Protein AF-A0A118SDW2-F1 (afdb_monomer_lite)

Radius of gyration: 14.95 Å; chains: 1; bounding box: 26×55×34 Å

Sequence (103 aa):
MLPLFALTGHAQAAGCQFSVNYQKEGGLSGWPARVQNSSDAKLRSAYEDDTCYYVKGEHGGGTVPPGAASDRHVTVSRSGVACHVFKKSSTLPPGSYNPTTCF

Secondary structure (DSSP, 8-state):
-------------TTEEE-TTTTTTT--TTHHHHHHTBS-HHHHHHHHTT-EEEEEEEE--SPPPTTEEEEEEEEEEETTEEEEEEEEPTTSPTTPPBPEEE-

Organism: NCBI:txid101571

Structure (mmCIF, N/CA/C/O backbone):
data_AF-A0A118SDW2-F1
#
_entry.id   AF-A0A118SDW2-F1
#
loop_
_atom_site.group_PDB
_atom_site.id
_atom_site.type_symbol
_atom_site.label_atom_id
_atom_site.label_alt_id
_atom_site.label_comp_id
_atom_site.label_asym_id
_atom_site.label_entity_id
_atom_site.label_seq_id
_atom_site.pdbx_PDB_ins_code
_atom_site.Cartn_x
_atom_site.Cartn_y
_atom_site.Cartn_z
_atom_site.occupancy
_atom_site.B_iso_or_equiv
_atom_site.auth_seq_id
_atom_site.auth_comp_id
_atom_site.auth_asym_id
_atom_site.auth_atom_id
_atom_site.pdbx_PDB_model_num
ATOM 1 N N . MET A 1 1 ? -7.819 44.311 9.491 1.00 40.28 1 MET A N 1
ATOM 2 C CA . MET A 1 1 ? -6.840 43.243 9.784 1.00 40.28 1 MET A CA 1
ATOM 3 C C . MET A 1 1 ? -7.610 41.936 9.883 1.00 40.28 1 MET A C 1
ATOM 5 O O . MET A 1 1 ? -8.329 41.749 10.852 1.00 40.28 1 MET A O 1
ATOM 9 N N . LEU A 1 2 ? -7.568 41.106 8.836 1.00 43.91 2 LEU A N 1
ATOM 10 C CA . LEU A 1 2 ? -8.168 39.767 8.846 1.00 43.91 2 LEU A CA 1
ATOM 11 C C . LEU A 1 2 ? -7.156 38.797 9.473 1.00 43.91 2 LEU A C 1
ATOM 13 O O . LEU A 1 2 ? -6.010 38.784 9.019 1.00 43.91 2 LEU A O 1
ATOM 17 N N . PRO A 1 3 ? -7.529 37.996 10.483 1.00 53.94 3 PRO A N 1
ATOM 18 C CA . PRO A 1 3 ? -6.640 36.969 10.998 1.00 53.94 3 PRO A CA 1
ATOM 19 C C . PRO A 1 3 ? -6.550 35.840 9.965 1.00 53.94 3 PRO A C 1
ATOM 21 O O . PRO A 1 3 ? -7.538 35.171 9.665 1.00 53.94 3 PRO A O 1
ATOM 24 N N . LEU A 1 4 ? -5.356 35.641 9.402 1.00 51.44 4 LEU A N 1
ATOM 25 C CA . LEU A 1 4 ? -5.027 34.431 8.656 1.00 51.44 4 LEU A CA 1
ATOM 26 C C . LEU A 1 4 ? -5.014 33.265 9.652 1.00 51.44 4 LEU A C 1
ATOM 28 O O . LEU A 1 4 ? -4.076 33.115 10.435 1.00 51.44 4 LEU A O 1
ATOM 32 N N . PHE A 1 5 ? -6.052 32.433 9.618 1.00 53.41 5 PHE A N 1
ATOM 33 C CA . PHE A 1 5 ? -5.985 31.093 10.186 1.00 53.41 5 PHE A CA 1
ATOM 34 C C . PHE A 1 5 ? -5.010 30.275 9.334 1.00 53.41 5 PHE A C 1
ATOM 36 O O . PHE A 1 5 ? -5.357 29.768 8.269 1.00 53.41 5 PHE A O 1
ATOM 43 N N . ALA A 1 6 ? -3.763 30.176 9.794 1.00 54.91 6 ALA A N 1
ATOM 44 C CA . ALA A 1 6 ? -2.811 29.203 9.288 1.00 54.91 6 ALA A CA 1
ATOM 45 C C . ALA A 1 6 ? -3.292 27.803 9.699 1.00 54.91 6 ALA A C 1
ATOM 47 O O . ALA A 1 6 ? -2.990 27.314 10.785 1.00 54.91 6 ALA A O 1
ATOM 48 N N . LEU A 1 7 ? -4.078 27.171 8.827 1.00 48.69 7 LEU A N 1
ATOM 49 C CA . LEU A 1 7 ? -4.339 25.739 8.870 1.00 48.69 7 LEU A CA 1
ATOM 50 C C . LEU A 1 7 ? -3.014 25.027 8.583 1.00 48.69 7 LEU A C 1
ATOM 52 O O . LEU A 1 7 ? -2.665 24.767 7.433 1.00 48.69 7 LEU A O 1
ATOM 56 N N . THR A 1 8 ? -2.258 24.708 9.631 1.00 48.47 8 THR A N 1
ATOM 57 C CA . THR A 1 8 ? -1.189 23.707 9.576 1.00 48.47 8 THR A CA 1
ATOM 58 C C . THR A 1 8 ? -1.832 22.328 9.457 1.00 48.47 8 THR A C 1
ATOM 60 O O . THR A 1 8 ? -1.802 21.498 10.366 1.00 48.47 8 THR A O 1
ATOM 63 N N . GLY A 1 9 ? -2.467 22.090 8.308 1.00 41.78 9 GLY A N 1
ATOM 64 C CA . GLY A 1 9 ? -2.903 20.770 7.902 1.00 41.78 9 GLY A CA 1
ATOM 65 C C . GLY A 1 9 ? -1.657 19.919 7.743 1.00 41.78 9 GLY A C 1
ATOM 66 O O . GLY A 1 9 ? -0.994 19.962 6.709 1.00 41.78 9 GLY A O 1
ATOM 67 N N . HIS A 1 10 ? -1.323 19.148 8.779 1.00 47.75 10 HIS A N 1
ATOM 68 C CA . HIS A 1 10 ? -0.583 17.916 8.567 1.00 47.75 10 HIS A CA 1
ATOM 69 C C . HIS A 1 10 ? -1.322 17.220 7.439 1.00 47.75 10 HIS A C 1
ATOM 71 O O . HIS A 1 10 ? -2.529 17.017 7.572 1.00 47.75 10 HIS A O 1
ATOM 77 N N . ALA A 1 11 ? -0.641 16.957 6.324 1.00 47.94 11 ALA A N 1
ATOM 78 C CA . ALA A 1 11 ? -1.189 16.165 5.242 1.00 47.94 11 ALA A CA 1
ATOM 79 C C . ALA A 1 11 ? -1.588 14.817 5.845 1.00 47.94 11 ALA A C 1
ATOM 81 O O . ALA A 1 11 ? -0.777 13.897 5.947 1.00 47.94 11 ALA A O 1
ATOM 82 N N . GLN A 1 12 ? -2.819 14.735 6.344 1.00 53.25 12 GLN A N 1
ATOM 83 C CA . GLN A 1 12 ? -3.446 13.479 6.656 1.00 53.25 12 GLN A CA 1
ATOM 84 C C . GLN A 1 12 ? -3.454 12.792 5.306 1.00 53.25 12 GLN A C 1
ATOM 86 O O . GLN A 1 12 ? -3.945 13.355 4.325 1.00 53.25 12 GLN A O 1
ATOM 91 N N . ALA A 1 13 ? -2.787 11.648 5.208 1.00 53.59 13 ALA A N 1
ATOM 92 C CA . ALA A 1 13 ? -3.044 10.768 4.092 1.00 53.59 13 ALA A CA 1
ATOM 93 C C . ALA A 1 13 ? -4.548 10.496 4.109 1.00 53.59 13 ALA A C 1
ATOM 95 O O . ALA A 1 13 ? -5.010 9.705 4.924 1.00 53.59 13 ALA A O 1
ATOM 96 N N . ALA A 1 14 ? -5.308 11.227 3.296 1.00 67.06 14 ALA A N 1
ATOM 97 C CA . ALA A 1 14 ? -6.719 10.954 3.097 1.00 67.06 14 ALA A CA 1
ATOM 98 C C . ALA A 1 14 ? -6.822 9.474 2.730 1.00 67.06 14 ALA A C 1
ATOM 100 O O . ALA A 1 14 ? -6.075 9.051 1.850 1.00 67.06 14 ALA A O 1
ATOM 101 N N . GLY A 1 15 ? -7.640 8.700 3.434 1.00 75.94 15 GLY A N 1
ATOM 102 C CA . GLY A 1 15 ? -7.915 7.307 3.118 1.00 75.94 15 GLY A CA 1
ATOM 103 C C . GLY A 1 15 ? -7.515 6.265 4.161 1.00 75.94 15 GLY A C 1
ATOM 104 O O . GLY A 1 15 ? -8.165 5.232 4.242 1.00 75.94 15 GLY A O 1
ATOM 105 N N . CYS A 1 16 ? -6.502 6.494 5.008 1.00 87.19 16 CYS A N 1
ATOM 106 C CA . CYS A 1 16 ? -6.253 5.604 6.154 1.00 87.19 16 CYS A CA 1
ATOM 107 C C . CYS A 1 16 ? -5.899 6.383 7.423 1.00 87.19 16 CYS A C 1
ATOM 109 O O . CYS A 1 16 ? -5.229 7.414 7.387 1.00 87.19 16 CYS A O 1
ATOM 111 N N . GLN A 1 17 ? -6.226 5.792 8.567 1.00 90.56 17 GLN A N 1
ATOM 112 C CA . GLN A 1 17 ? -5.733 6.200 9.884 1.00 90.56 17 GLN A CA 1
ATOM 113 C C . GLN A 1 17 ? -4.267 5.767 10.116 1.00 90.56 17 GLN A C 1
ATOM 115 O O . GLN A 1 17 ? -3.704 5.027 9.308 1.00 90.56 17 GLN A O 1
ATOM 120 N N . PHE A 1 18 ? -3.629 6.194 11.221 1.00 88.69 18 PHE A N 1
ATOM 121 C CA . PHE A 1 18 ? -2.197 5.939 11.476 1.00 88.69 18 PHE A CA 1
ATOM 122 C C . PHE A 1 18 ? -1.869 5.402 12.877 1.00 88.69 18 PHE A C 1
ATOM 124 O O . PHE A 1 18 ? -2.412 5.866 13.880 1.00 88.69 18 PHE A O 1
ATOM 131 N N . SER A 1 19 ? -0.886 4.498 12.936 1.00 86.62 19 SER A N 1
ATOM 132 C CA . SER A 1 19 ? -0.159 4.079 14.144 1.00 86.62 19 SER A CA 1
ATOM 133 C C . SER A 1 19 ? 0.695 5.191 14.721 1.00 86.62 19 SER A C 1
ATOM 135 O O . SER A 1 19 ? 1.453 5.818 14.000 1.00 86.62 19 SER A O 1
ATOM 137 N N . VAL A 1 20 ? 0.690 5.375 16.043 1.00 86.38 20 VAL A N 1
ATOM 138 C CA . VAL A 1 20 ? 1.540 6.374 16.726 1.00 86.38 20 VAL A CA 1
ATOM 139 C C . VAL A 1 20 ? 3.045 6.196 16.471 1.00 86.38 20 VAL A C 1
ATOM 141 O O . VAL A 1 20 ? 3.824 7.111 16.728 1.00 86.38 20 VAL A O 1
ATOM 144 N N . ASN A 1 21 ? 3.467 5.028 15.978 1.00 84.94 21 ASN A N 1
ATOM 145 C CA . ASN A 1 21 ? 4.867 4.720 15.702 1.00 84.94 21 ASN A CA 1
ATOM 146 C C . ASN A 1 21 ? 5.254 4.861 14.224 1.00 84.94 21 ASN A C 1
ATOM 148 O O . ASN A 1 21 ? 6.442 4.749 13.916 1.00 84.94 21 ASN A O 1
ATOM 152 N N . TYR A 1 22 ? 4.316 5.172 13.318 1.00 80.12 22 TYR A N 1
ATOM 153 C CA . TYR A 1 22 ? 4.582 5.120 11.877 1.00 80.12 22 TYR A CA 1
ATOM 154 C C . TYR A 1 22 ? 5.758 6.019 11.449 1.00 80.12 22 TYR A C 1
ATOM 156 O O . TYR A 1 22 ? 6.506 5.659 10.540 1.00 80.12 22 TYR A O 1
ATOM 164 N N . GLN A 1 23 ? 5.962 7.179 12.095 1.00 83.75 23 GLN A N 1
ATOM 165 C CA . GLN A 1 23 ? 7.090 8.068 11.783 1.00 83.75 23 GLN A CA 1
ATOM 166 C C . GLN A 1 23 ? 8.433 7.482 12.221 1.00 83.75 23 GLN A C 1
ATOM 168 O O . GLN A 1 23 ? 9.412 7.590 11.484 1.00 83.75 23 GLN A O 1
ATOM 173 N N . LYS A 1 24 ? 8.489 6.845 13.400 1.00 81.06 24 LYS A N 1
ATOM 174 C CA . LYS A 1 24 ? 9.698 6.145 13.871 1.00 81.06 24 LYS A CA 1
ATOM 175 C C . LYS A 1 24 ? 10.057 4.984 12.946 1.00 81.06 24 LYS A C 1
ATOM 177 O O . LYS A 1 24 ? 11.219 4.614 12.838 1.00 81.06 24 LYS A O 1
ATOM 182 N N . GLU A 1 25 ? 9.062 4.452 12.251 1.00 79.31 25 GLU A N 1
ATOM 183 C CA . GLU A 1 25 ? 9.184 3.349 11.308 1.00 79.31 25 GLU A CA 1
ATOM 184 C C . GLU A 1 25 ? 9.323 3.830 9.856 1.00 79.31 25 GLU A C 1
ATOM 186 O O . GLU A 1 25 ? 8.815 3.187 8.951 1.00 79.31 25 GLU A O 1
ATOM 191 N N . GLY A 1 26 ? 9.983 4.968 9.618 1.00 79.88 26 GLY A N 1
ATOM 192 C CA . GLY A 1 26 ? 10.322 5.440 8.268 1.00 79.88 26 GLY A CA 1
ATOM 193 C C . GLY A 1 26 ? 9.289 6.361 7.611 1.00 79.88 26 GLY A C 1
ATOM 194 O O . GLY A 1 26 ? 9.545 6.894 6.532 1.00 79.88 26 GLY A O 1
ATOM 195 N N . GLY A 1 27 ? 8.150 6.620 8.259 1.00 87.25 27 GLY A N 1
ATOM 196 C CA . GLY A 1 27 ? 7.150 7.569 7.769 1.00 87.25 27 GLY A CA 1
ATOM 197 C C . GLY A 1 27 ? 6.399 7.093 6.519 1.00 87.25 27 GLY A C 1
ATOM 198 O O . GLY A 1 27 ? 6.488 5.937 6.114 1.00 87.25 27 GLY A O 1
ATOM 199 N N . LEU A 1 28 ? 5.617 8.001 5.918 1.00 86.81 28 LEU A N 1
ATOM 200 C CA . LEU A 1 28 ? 4.681 7.698 4.820 1.00 86.81 28 LEU A CA 1
ATOM 201 C C . LEU A 1 28 ? 4.860 8.595 3.588 1.00 86.81 28 LEU A C 1
ATOM 203 O O . LEU A 1 28 ? 3.940 8.738 2.788 1.00 86.81 28 LEU A O 1
ATOM 207 N N . SER A 1 29 ? 6.026 9.213 3.396 1.00 87.38 29 SER A N 1
ATOM 208 C CA . SER A 1 29 ? 6.226 10.123 2.259 1.00 87.38 29 SER A CA 1
ATOM 209 C C . SER A 1 29 ? 5.961 9.420 0.917 1.00 87.38 29 SER A C 1
ATOM 211 O O . SER A 1 29 ? 6.638 8.462 0.550 1.00 87.38 29 SER A O 1
ATOM 213 N N . GLY A 1 30 ? 4.921 9.862 0.200 1.00 85.44 30 GLY A N 1
ATOM 214 C CA . GLY A 1 30 ? 4.477 9.283 -1.073 1.00 85.44 30 GLY A CA 1
ATOM 215 C C . GLY A 1 30 ? 3.788 7.910 -0.986 1.00 85.44 30 GLY A C 1
ATOM 216 O O . GLY A 1 30 ? 3.307 7.411 -2.005 1.00 85.44 30 GLY A O 1
ATOM 217 N N . TRP A 1 31 ? 3.705 7.286 0.186 1.00 93.19 31 TRP A N 1
ATOM 218 C CA . TRP A 1 31 ? 3.032 5.998 0.372 1.00 93.19 31 TRP A CA 1
ATOM 219 C C . TRP A 1 31 ? 1.502 6.042 0.223 1.00 93.19 31 TRP A C 1
ATOM 221 O O . TRP A 1 31 ? 0.982 5.120 -0.397 1.00 93.19 31 TRP A O 1
ATOM 231 N N . PRO A 1 32 ? 0.790 7.110 0.629 1.00 93.69 32 PRO A N 1
ATOM 232 C CA . PRO A 1 32 ? -0.654 7.258 0.420 1.00 93.69 32 PRO A CA 1
ATOM 233 C C . PRO A 1 32 ? -1.121 6.980 -1.006 1.00 93.69 32 PRO A C 1
ATOM 235 O O . PRO A 1 32 ? -1.909 6.067 -1.232 1.00 93.69 32 PRO A O 1
ATOM 238 N N . ALA A 1 33 ? -0.511 7.639 -1.991 1.00 92.62 33 ALA A N 1
ATOM 239 C CA . ALA A 1 33 ? -0.820 7.406 -3.401 1.00 92.62 33 ALA A CA 1
ATOM 240 C C . ALA A 1 33 ? -0.534 5.958 -3.855 1.00 92.62 33 ALA A C 1
ATOM 242 O O . ALA A 1 33 ? -1.178 5.448 -4.767 1.00 92.62 33 ALA A O 1
ATOM 243 N N . ARG A 1 34 ? 0.433 5.274 -3.229 1.00 95.25 34 ARG A N 1
ATOM 244 C CA . ARG A 1 34 ? 0.768 3.873 -3.540 1.00 95.25 34 ARG A CA 1
ATOM 245 C C . ARG A 1 34 ? -0.241 2.903 -2.930 1.00 95.25 34 ARG A C 1
ATOM 247 O O . ARG A 1 34 ? -0.542 1.900 -3.566 1.00 95.25 34 ARG A O 1
ATOM 254 N N . VAL A 1 35 ? -0.756 3.197 -1.735 1.00 96.19 35 VAL A N 1
ATOM 255 C CA . VAL A 1 35 ? -1.820 2.410 -1.091 1.00 96.19 35 VAL A CA 1
ATOM 256 C C . VAL A 1 35 ? -3.142 2.596 -1.832 1.00 96.19 35 VAL A C 1
ATOM 258 O O . VAL A 1 35 ? -3.782 1.604 -2.168 1.00 96.19 35 VAL A O 1
ATOM 261 N N . GLN A 1 36 ? -3.484 3.833 -2.202 1.00 96.12 36 GLN A N 1
ATOM 262 C CA . GLN A 1 36 ? -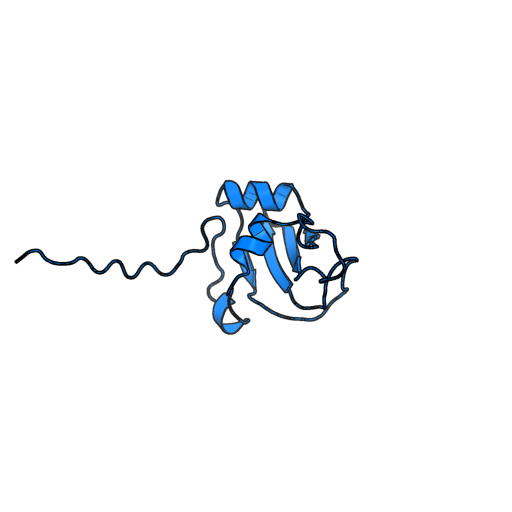4.624 4.131 -3.075 1.00 96.12 36 GLN A CA 1
ATOM 263 C C . GLN A 1 36 ? -4.540 3.366 -4.408 1.00 96.12 36 GLN A C 1
ATOM 265 O O . GLN A 1 36 ? -5.540 2.888 -4.933 1.00 96.12 36 GLN A O 1
ATOM 270 N N . ASN A 1 37 ? -3.324 3.197 -4.938 1.00 96.00 37 ASN A N 1
ATOM 271 C CA . ASN A 1 37 ? -3.036 2.440 -6.156 1.00 96.00 37 ASN A CA 1
ATOM 272 C C . ASN A 1 37 ? -2.586 0.986 -5.881 1.00 96.00 37 ASN A C 1
ATOM 274 O O . ASN A 1 37 ? -1.818 0.410 -6.655 1.00 96.00 37 ASN A O 1
ATOM 278 N N . SER A 1 38 ? -3.016 0.380 -4.772 1.00 97.38 38 SER A N 1
ATOM 279 C CA . SER A 1 38 ? -2.692 -1.012 -4.437 1.00 97.38 38 SER A CA 1
ATOM 280 C C . SER A 1 38 ? -3.242 -1.994 -5.477 1.00 97.38 38 SER A C 1
ATOM 282 O O . SER A 1 38 ? -4.295 -1.766 -6.063 1.00 97.38 38 SER A O 1
ATOM 284 N N . SER A 1 39 ? -2.567 -3.124 -5.692 1.00 97.88 39 SER A N 1
ATOM 285 C CA . SER A 1 39 ? -3.093 -4.232 -6.510 1.00 97.88 39 SER A CA 1
ATOM 286 C C . SER A 1 39 ? -4.202 -5.029 -5.810 1.00 97.88 39 SER A C 1
ATOM 288 O O . SER A 1 39 ? -5.000 -5.667 -6.496 1.00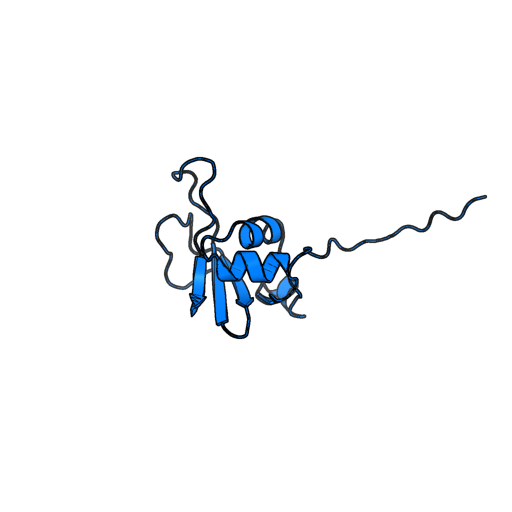 97.88 39 SER A O 1
ATOM 290 N N . ASP A 1 40 ? -4.332 -4.939 -4.482 1.00 97.75 40 ASP A N 1
ATOM 291 C CA . ASP A 1 40 ? -5.437 -5.543 -3.733 1.00 97.75 40 ASP A CA 1
ATOM 292 C C . ASP A 1 40 ? -6.669 -4.627 -3.792 1.00 97.75 40 ASP A C 1
ATOM 294 O O . ASP A 1 40 ? -6.674 -3.514 -3.267 1.00 97.75 40 ASP A O 1
ATOM 298 N N . ALA A 1 41 ? -7.733 -5.093 -4.451 1.00 97.62 41 ALA A N 1
ATOM 299 C CA . ALA A 1 41 ? -8.940 -4.290 -4.656 1.00 97.62 41 ALA A CA 1
ATOM 300 C C . ALA A 1 41 ? -9.639 -3.909 -3.344 1.00 97.62 41 ALA A C 1
ATOM 302 O O . ALA A 1 41 ? -10.148 -2.799 -3.227 1.00 97.62 41 ALA A O 1
ATOM 303 N N . LYS A 1 42 ? -9.619 -4.799 -2.345 1.00 97.81 42 LYS A N 1
ATOM 304 C CA . LYS A 1 42 ? -10.240 -4.546 -1.040 1.00 97.81 42 LYS A CA 1
ATOM 305 C C . LYS A 1 42 ? -9.495 -3.461 -0.266 1.00 97.81 42 LYS A C 1
ATOM 307 O O . LYS A 1 42 ? -10.125 -2.702 0.457 1.00 97.81 42 LYS A O 1
ATOM 312 N N . LEU A 1 43 ? -8.173 -3.374 -0.413 1.00 97.62 43 LEU A N 1
ATOM 313 C CA . LEU A 1 43 ? -7.372 -2.314 0.188 1.00 97.62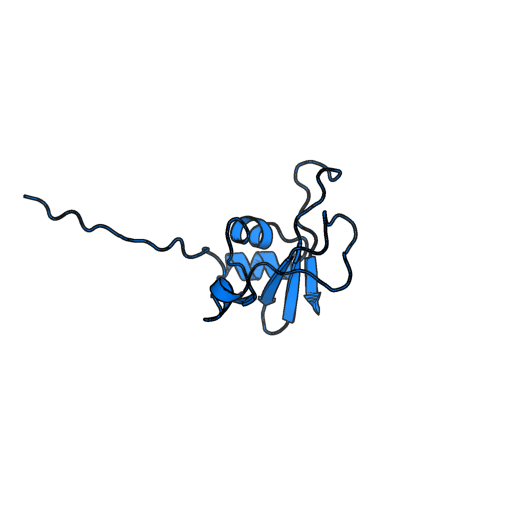 43 LEU A CA 1
ATOM 314 C C . LEU A 1 43 ? -7.637 -0.968 -0.469 1.00 97.62 43 LEU A C 1
ATOM 316 O O . LEU A 1 43 ? -7.723 0.023 0.245 1.00 97.62 43 LEU A O 1
ATOM 320 N N . ARG A 1 44 ? -7.824 -0.931 -1.793 1.00 97.12 44 ARG A N 1
ATOM 321 C CA . ARG A 1 44 ? -8.232 0.303 -2.474 1.00 97.12 44 ARG A CA 1
ATOM 322 C C . ARG A 1 44 ? -9.585 0.802 -1.972 1.00 97.12 44 ARG A C 1
ATOM 324 O O . ARG A 1 44 ? -9.675 1.957 -1.587 1.00 97.12 44 ARG A O 1
ATOM 331 N N . SER A 1 45 ? -10.591 -0.069 -1.883 1.00 96.62 45 SER A N 1
ATOM 332 C CA . SER A 1 45 ? -11.896 0.313 -1.323 1.00 96.62 45 SER A CA 1
ATOM 333 C C . SER A 1 45 ? -11.782 0.758 0.136 1.00 96.62 45 SER A C 1
ATOM 335 O O . SER A 1 45 ? -12.298 1.804 0.497 1.00 96.62 45 SER A O 1
ATOM 337 N N . ALA A 1 46 ? -11.019 0.036 0.964 1.00 96.06 46 ALA A N 1
ATOM 338 C CA . ALA A 1 46 ? -10.803 0.439 2.353 1.00 96.06 46 ALA A CA 1
ATOM 339 C C . ALA A 1 46 ? -10.112 1.808 2.478 1.00 96.06 46 ALA A C 1
ATOM 341 O O . ALA A 1 46 ? -10.374 2.532 3.434 1.00 96.06 46 ALA A O 1
ATOM 342 N N . TYR A 1 47 ? -9.246 2.148 1.521 1.00 95.50 47 TYR A N 1
ATOM 343 C CA . TYR A 1 47 ? -8.633 3.466 1.410 1.00 95.50 47 TYR A CA 1
ATOM 344 C C . TYR A 1 47 ? -9.637 4.537 0.981 1.00 95.50 47 TYR A C 1
ATOM 346 O O . TYR A 1 47 ? -9.599 5.644 1.487 1.00 95.50 47 TYR A O 1
ATOM 354 N N . GLU A 1 48 ? -10.539 4.247 0.051 1.00 94.62 48 GLU A N 1
ATOM 355 C CA . GLU A 1 48 ? -11.581 5.200 -0.354 1.00 94.62 48 GLU A CA 1
ATOM 356 C C . GLU A 1 48 ? -12.598 5.459 0.769 1.00 94.62 48 GLU A C 1
ATOM 358 O O . GLU A 1 48 ? -13.075 6.582 0.909 1.00 94.62 48 GLU A O 1
ATOM 363 N N . ASP A 1 49 ? -12.866 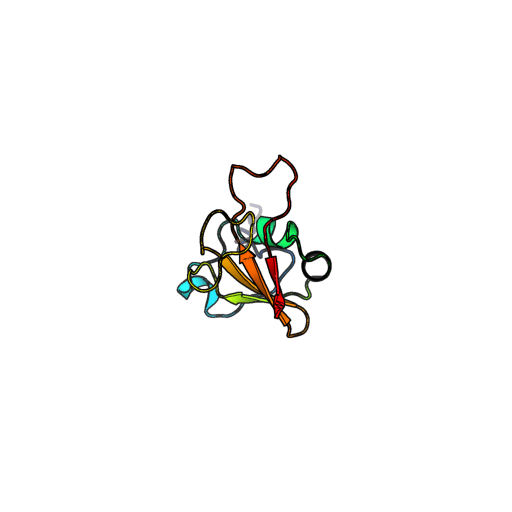4.447 1.597 1.00 93.88 49 ASP A N 1
ATOM 364 C CA . ASP A 1 49 ? -13.844 4.494 2.689 1.00 93.88 49 ASP A CA 1
ATOM 365 C C . ASP A 1 49 ? -13.258 4.968 4.040 1.00 93.88 49 ASP A C 1
ATOM 367 O O . ASP A 1 49 ? -13.942 4.897 5.061 1.00 93.88 49 ASP A O 1
ATOM 371 N N . ASP A 1 50 ? -11.990 5.396 4.096 1.00 93.00 50 ASP A N 1
ATOM 372 C CA . ASP A 1 50 ? -11.283 5.767 5.338 1.00 93.00 50 ASP A CA 1
ATOM 373 C C . ASP A 1 50 ? -11.248 4.647 6.411 1.00 93.00 50 ASP A C 1
ATOM 375 O O . ASP A 1 50 ? -11.164 4.899 7.617 1.00 93.00 50 ASP A O 1
ATOM 379 N N . THR A 1 51 ? -11.294 3.378 5.989 1.00 94.00 51 THR A N 1
ATOM 380 C CA . THR A 1 51 ? -11.362 2.206 6.888 1.00 94.00 51 THR A CA 1
ATOM 381 C C . THR A 1 51 ? -10.058 1.416 7.008 1.00 94.00 51 THR A C 1
ATOM 383 O O . THR A 1 51 ? -9.994 0.435 7.758 1.00 94.00 51 THR A O 1
ATOM 386 N N . CYS A 1 52 ? -8.997 1.816 6.306 1.00 95.31 52 CYS A N 1
ATOM 387 C CA . CYS A 1 52 ? -7.668 1.239 6.497 1.00 95.31 52 CYS A CA 1
ATOM 388 C C . CYS A 1 52 ? -6.848 1.966 7.568 1.00 95.31 52 CYS A C 1
ATOM 390 O O . CYS A 1 52 ? -7.143 3.084 7.994 1.00 95.31 52 CYS A O 1
ATOM 392 N N . TYR A 1 53 ? -5.774 1.312 8.006 1.00 94.88 53 TYR A N 1
ATOM 393 C CA . TYR A 1 53 ? -4.901 1.807 9.064 1.00 94.88 53 TYR A CA 1
ATOM 394 C C . TYR A 1 53 ? -3.433 1.534 8.745 1.00 94.88 53 TYR A C 1
ATOM 396 O O . TYR A 1 53 ? -3.040 0.382 8.584 1.00 94.88 53 TYR A O 1
ATOM 404 N N . TYR A 1 54 ? -2.586 2.559 8.700 1.00 94.75 54 TYR A N 1
ATOM 405 C CA . TYR A 1 54 ? -1.138 2.387 8.606 1.00 94.75 54 TYR A CA 1
ATOM 406 C C . TYR A 1 54 ? -0.592 1.817 9.908 1.00 94.75 54 TYR A C 1
ATOM 408 O O . TYR A 1 54 ? -0.451 2.525 10.904 1.00 94.75 54 TYR A O 1
ATOM 416 N N . VAL A 1 55 ? -0.253 0.533 9.877 1.00 93.62 55 VAL A N 1
ATOM 417 C CA . VAL A 1 55 ? 0.343 -0.178 11.008 1.00 93.62 55 VAL A CA 1
ATOM 418 C C . VAL A 1 55 ? 1.803 0.223 11.160 1.00 93.62 55 VAL A C 1
ATOM 420 O O . VAL A 1 55 ? 2.250 0.456 12.280 1.00 93.62 55 VAL A O 1
ATOM 423 N N . LYS A 1 56 ? 2.515 0.323 10.029 1.00 93.06 56 LYS A N 1
ATOM 424 C CA . LYS A 1 56 ? 3.954 0.571 9.978 1.00 93.06 56 LYS A CA 1
ATOM 425 C C . LYS A 1 56 ? 4.344 1.427 8.778 1.00 93.06 56 LYS A C 1
ATOM 427 O O . LYS A 1 56 ? 3.840 1.209 7.673 1.00 93.06 56 LYS A O 1
ATOM 432 N N . GLY A 1 57 ? 5.250 2.378 9.008 1.00 92.25 57 GLY A N 1
ATOM 433 C CA . GLY A 1 57 ? 5.853 3.210 7.962 1.00 92.25 57 GLY A CA 1
ATOM 434 C C . GLY A 1 57 ? 6.779 2.427 7.019 1.00 92.25 57 GLY A C 1
ATOM 435 O O . GLY A 1 57 ? 6.753 1.196 6.978 1.00 92.25 57 GLY A O 1
ATOM 436 N N . GLU A 1 58 ? 7.584 3.130 6.221 1.00 94.25 58 GLU A N 1
ATOM 437 C CA . GLU A 1 58 ? 8.525 2.492 5.292 1.00 94.25 58 GLU A CA 1
ATOM 438 C C . GLU A 1 58 ? 9.570 1.605 5.988 1.00 94.25 58 GLU A C 1
ATOM 440 O O . GLU A 1 58 ? 10.431 2.063 6.737 1.00 94.25 58 GLU A O 1
ATOM 445 N N . HIS A 1 59 ? 9.587 0.326 5.629 1.00 93.94 59 HIS A N 1
ATOM 446 C CA . HIS A 1 59 ? 10.576 -0.638 6.100 1.00 93.94 59 HIS A CA 1
ATOM 447 C C . HIS A 1 59 ? 10.900 -1.678 5.019 1.00 93.94 59 HIS A C 1
ATOM 449 O O . HIS A 1 59 ? 10.391 -1.600 3.903 1.00 93.94 59 HIS A O 1
ATOM 455 N N . GLY A 1 60 ? 11.833 -2.584 5.321 1.00 94.62 60 GLY A N 1
ATOM 456 C CA . GLY A 1 60 ? 12.257 -3.673 4.436 1.00 94.62 60 GLY A CA 1
ATOM 457 C C . GLY A 1 60 ? 12.189 -5.038 5.123 1.00 94.62 60 GLY A C 1
ATOM 458 O O . GLY A 1 60 ? 11.914 -5.116 6.324 1.00 94.62 60 GLY A O 1
ATOM 459 N N . GLY A 1 61 ? 12.475 -6.091 4.360 1.00 91.56 61 GLY A N 1
ATOM 460 C CA . GLY A 1 61 ? 12.425 -7.493 4.771 1.00 91.56 61 GLY A CA 1
ATOM 461 C C . GLY A 1 61 ? 11.289 -8.301 4.133 1.00 91.56 61 GLY A C 1
ATOM 462 O O . GLY A 1 61 ? 10.419 -7.771 3.445 1.00 91.56 61 GLY A O 1
ATOM 463 N N . GLY A 1 62 ? 11.298 -9.612 4.392 1.00 89.31 62 GLY A N 1
ATOM 464 C CA . GLY A 1 62 ? 10.282 -10.546 3.902 1.00 89.31 62 GLY A CA 1
ATOM 465 C C . GLY A 1 62 ? 10.434 -10.934 2.427 1.00 89.31 62 GLY A C 1
ATOM 466 O O . GLY A 1 62 ? 11.461 -10.693 1.792 1.00 89.31 62 GLY A O 1
ATOM 467 N N . THR A 1 63 ? 9.404 -11.591 1.893 1.00 93.06 63 THR A N 1
ATOM 468 C CA . THR A 1 63 ? 9.355 -12.023 0.491 1.00 93.06 63 THR A CA 1
ATOM 469 C C . THR A 1 63 ? 8.924 -10.871 -0.410 1.00 93.06 63 THR A C 1
ATOM 471 O O . THR A 1 63 ? 7.878 -10.262 -0.198 1.00 93.06 63 THR A O 1
ATOM 474 N N . VAL A 1 64 ? 9.709 -10.610 -1.454 1.00 96.19 64 VAL A N 1
ATOM 475 C CA . VAL A 1 64 ? 9.409 -9.592 -2.466 1.00 96.19 64 VAL A CA 1
ATOM 476 C C . VAL A 1 64 ? 8.480 -10.189 -3.531 1.00 96.19 64 VAL A C 1
ATOM 478 O O . VAL A 1 64 ? 8.884 -11.144 -4.200 1.00 96.19 64 VAL A O 1
ATOM 481 N N . PRO A 1 65 ? 7.247 -9.679 -3.716 1.00 96.06 65 PRO A N 1
ATOM 482 C CA . PRO A 1 65 ? 6.342 -10.205 -4.732 1.00 96.06 65 PRO A CA 1
ATOM 483 C C . PRO A 1 65 ? 6.779 -9.797 -6.151 1.00 96.06 65 PRO A C 1
ATOM 485 O O . PRO A 1 65 ? 7.463 -8.781 -6.326 1.00 96.06 65 PRO A O 1
ATOM 488 N N . PRO A 1 66 ? 6.345 -10.529 -7.196 1.00 96.12 66 PRO A N 1
ATOM 489 C CA . PRO A 1 66 ? 6.571 -10.129 -8.580 1.00 96.12 66 PRO A CA 1
ATOM 490 C C . PRO A 1 66 ? 6.117 -8.690 -8.854 1.00 96.12 66 PRO A C 1
ATOM 492 O O . PRO A 1 66 ? 5.054 -8.253 -8.413 1.00 96.12 66 PRO A O 1
ATOM 495 N N . GLY A 1 67 ? 6.937 -7.946 -9.598 1.00 95.19 67 GLY A N 1
ATOM 496 C CA . GLY A 1 67 ? 6.661 -6.555 -9.954 1.00 95.19 67 GLY A CA 1
ATOM 497 C C . GLY A 1 67 ? 7.048 -5.522 -8.891 1.00 95.19 67 GLY A C 1
ATOM 498 O O . GLY A 1 67 ? 6.970 -4.325 -9.175 1.00 95.19 67 GLY A O 1
ATOM 499 N N . ALA A 1 68 ? 7.489 -5.928 -7.695 1.00 97.19 68 ALA A N 1
ATOM 500 C CA . ALA A 1 68 ? 8.071 -5.003 -6.723 1.00 97.19 68 ALA A CA 1
ATOM 501 C C . ALA A 1 68 ? 9.515 -4.643 -7.104 1.00 97.19 68 ALA A C 1
ATOM 503 O O . ALA A 1 68 ? 10.257 -5.465 -7.632 1.00 97.19 68 ALA A O 1
ATOM 504 N N . ALA A 1 69 ? 9.903 -3.389 -6.865 1.00 96.38 69 ALA A N 1
ATOM 505 C C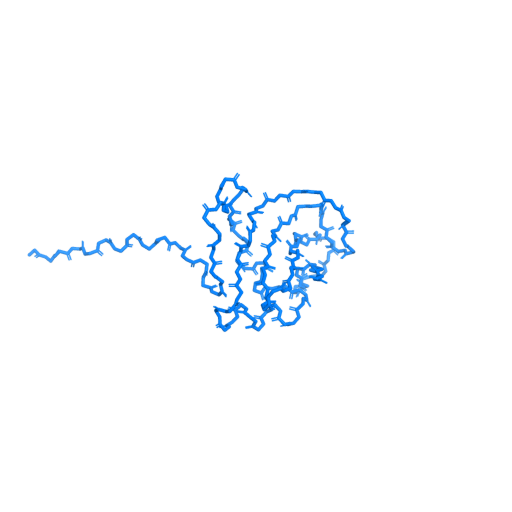A . ALA A 1 69 ? 11.250 -2.894 -7.162 1.00 96.38 69 ALA A CA 1
ATOM 506 C C . ALA A 1 69 ? 12.297 -3.401 -6.159 1.00 96.38 69 ALA A C 1
ATOM 508 O O . ALA A 1 69 ? 13.467 -3.555 -6.494 1.00 96.38 69 ALA A O 1
ATOM 509 N N . SER A 1 70 ? 11.877 -3.596 -4.912 1.00 96.12 70 SER A N 1
ATOM 510 C CA . SER A 1 70 ? 12.700 -4.079 -3.810 1.00 96.12 70 SER A CA 1
ATOM 511 C C . SER A 1 70 ? 11.801 -4.595 -2.689 1.00 96.12 70 SER A C 1
ATOM 513 O O . SER A 1 70 ? 10.574 -4.581 -2.797 1.00 96.12 70 SER A O 1
ATOM 515 N N . ASP A 1 71 ? 12.416 -4.990 -1.581 1.00 96.25 71 ASP A N 1
ATOM 516 C CA . ASP A 1 71 ? 11.741 -5.343 -0.337 1.00 96.25 71 ASP A CA 1
ATOM 517 C C . ASP A 1 71 ? 11.132 -4.147 0.408 1.00 96.25 71 ASP A C 1
ATOM 519 O O . ASP A 1 71 ? 10.574 -4.336 1.481 1.00 96.25 71 ASP A O 1
ATOM 523 N N . ARG A 1 72 ? 11.215 -2.916 -0.115 1.00 95.50 72 ARG A N 1
ATOM 524 C CA . ARG A 1 72 ? 10.701 -1.727 0.577 1.00 95.50 72 ARG A CA 1
ATOM 525 C C . ARG A 1 72 ? 9.190 -1.594 0.450 1.00 95.50 72 ARG A C 1
ATOM 527 O O . ARG A 1 72 ? 8.658 -1.500 -0.662 1.00 95.50 72 ARG A O 1
ATOM 534 N N . HIS A 1 73 ? 8.522 -1.509 1.597 1.00 96.75 73 HIS A N 1
ATOM 535 C CA . HIS A 1 73 ? 7.067 -1.460 1.706 1.00 96.75 73 HIS A CA 1
ATOM 536 C C . HIS A 1 73 ? 6.583 -0.721 2.963 1.00 96.75 73 HIS A C 1
ATOM 538 O O . HIS A 1 73 ? 7.361 -0.406 3.864 1.00 96.75 73 HIS A O 1
ATOM 544 N N . VAL A 1 74 ? 5.276 -0.459 3.008 1.00 96.31 74 VAL A N 1
ATOM 545 C CA . VAL A 1 74 ? 4.523 -0.075 4.216 1.00 96.31 74 VAL A CA 1
ATOM 546 C C . VAL A 1 74 ? 3.574 -1.200 4.607 1.00 96.31 74 VAL A C 1
ATOM 548 O O . VAL A 1 74 ? 3.114 -1.939 3.731 1.00 96.31 74 VAL A O 1
ATOM 551 N N . THR A 1 75 ? 3.245 -1.303 5.896 1.00 96.19 75 THR A N 1
ATOM 552 C CA . THR A 1 75 ? 2.203 -2.227 6.368 1.00 96.19 75 THR A CA 1
ATOM 553 C C . THR A 1 75 ? 0.937 -1.447 6.675 1.00 96.19 75 THR A C 1
ATOM 555 O O . THR A 1 75 ? 0.937 -0.518 7.486 1.00 96.19 75 THR A O 1
ATOM 558 N N . VAL A 1 76 ? -0.156 -1.860 6.045 1.00 96.12 76 VAL A N 1
ATOM 559 C CA . VAL A 1 76 ? -1.487 -1.277 6.180 1.00 96.12 76 VAL A CA 1
ATOM 560 C C . VAL A 1 76 ? -2.455 -2.382 6.577 1.00 96.12 76 VAL A C 1
ATOM 562 O O . VAL A 1 76 ? -2.461 -3.442 5.966 1.00 96.12 76 VAL A O 1
ATOM 565 N N . SER A 1 77 ? -3.278 -2.155 7.589 1.00 96.19 77 SER A N 1
ATOM 566 C CA . SER A 1 77 ? -4.367 -3.049 7.960 1.00 96.19 77 SER A CA 1
ATOM 567 C C . SER A 1 77 ? -5.644 -2.642 7.233 1.00 96.19 77 SER A C 1
ATOM 569 O O . SER A 1 77 ? -5.972 -1.455 7.183 1.00 96.19 77 SER A O 1
ATOM 571 N N . ARG A 1 78 ? -6.381 -3.623 6.706 1.00 94.50 78 ARG A N 1
ATOM 572 C CA . ARG A 1 78 ? -7.782 -3.470 6.289 1.00 94.50 78 ARG A CA 1
ATOM 573 C C . ARG A 1 78 ? -8.637 -4.505 7.009 1.00 94.50 78 ARG A C 1
ATOM 575 O O . ARG A 1 78 ? -8.421 -5.702 6.844 1.00 94.50 78 ARG A O 1
ATOM 582 N N . SER A 1 79 ? -9.586 -4.066 7.833 1.00 90.25 79 SER A N 1
ATOM 583 C CA . SER A 1 79 ? -10.465 -4.977 8.590 1.00 90.25 79 SER A CA 1
ATOM 584 C C . SER A 1 79 ? -9.703 -6.081 9.356 1.00 90.25 79 SER A C 1
ATOM 586 O O . SER A 1 79 ? -10.137 -7.229 9.389 1.00 90.25 79 SER A O 1
ATOM 588 N N . GLY A 1 80 ? -8.533 -5.755 9.921 1.00 91.12 80 GLY A N 1
ATOM 589 C CA . GLY A 1 80 ? -7.682 -6.704 10.653 1.00 91.12 80 GLY A CA 1
ATOM 590 C C . GLY A 1 80 ? -6.719 -7.541 9.797 1.00 91.12 80 GLY A C 1
ATOM 591 O O . GLY A 1 80 ? -5.892 -8.244 10.365 1.00 91.12 80 GLY A O 1
ATOM 592 N N . VAL A 1 81 ? -6.779 -7.445 8.466 1.00 96.56 81 VAL A N 1
ATOM 593 C CA . VAL A 1 81 ? -5.862 -8.127 7.532 1.00 96.56 81 VAL A CA 1
ATOM 594 C C . VAL A 1 81 ? -4.656 -7.241 7.253 1.00 96.56 81 VAL A C 1
ATOM 596 O O . VAL A 1 81 ? -4.828 -6.088 6.850 1.00 96.56 81 VAL A O 1
ATOM 599 N N . ALA A 1 82 ? -3.445 -7.775 7.412 1.00 96.44 82 ALA A N 1
ATOM 600 C CA . ALA A 1 82 ? -2.216 -7.025 7.189 1.00 96.44 82 ALA A CA 1
ATOM 601 C C . ALA A 1 82 ? -1.805 -7.091 5.715 1.00 96.44 82 ALA A C 1
ATOM 603 O O . ALA A 1 82 ? -1.453 -8.144 5.190 1.00 96.44 82 ALA A O 1
ATOM 604 N N . CYS A 1 83 ? -1.807 -5.943 5.051 1.00 97.75 83 CYS A N 1
ATOM 605 C CA . CYS A 1 83 ? -1.368 -5.771 3.678 1.00 97.75 83 CYS A CA 1
ATOM 606 C C . CYS A 1 83 ? -0.023 -5.044 3.617 1.00 97.75 83 CYS A C 1
ATOM 608 O O . CYS A 1 83 ? 0.173 -4.003 4.241 1.00 97.75 83 CYS A O 1
ATOM 610 N N . HIS A 1 84 ? 0.888 -5.563 2.804 1.00 97.75 84 HIS A N 1
ATOM 611 C CA . HIS A 1 84 ? 2.197 -4.978 2.541 1.00 97.75 84 HIS A CA 1
ATOM 612 C C . HIS A 1 84 ? 2.171 -4.368 1.148 1.00 97.75 84 HIS A C 1
ATOM 614 O O . HIS A 1 84 ? 1.984 -5.086 0.165 1.00 97.75 84 HIS A O 1
ATOM 620 N N . VAL A 1 85 ? 2.309 -3.046 1.060 1.00 97.69 85 VAL A N 1
ATOM 621 C CA . VAL A 1 85 ? 2.265 -2.308 -0.210 1.00 97.69 85 VAL A CA 1
ATOM 622 C C . VAL A 1 85 ? 3.682 -1.928 -0.602 1.00 97.69 85 VAL A C 1
ATOM 624 O O . VAL A 1 85 ? 4.349 -1.198 0.128 1.00 97.69 85 VAL A O 1
ATOM 627 N N . PHE A 1 86 ? 4.137 -2.399 -1.762 1.00 97.62 86 PHE A N 1
ATOM 628 C CA . PHE A 1 86 ? 5.517 -2.245 -2.224 1.00 97.62 86 PHE A CA 1
ATOM 629 C C . PHE A 1 86 ? 5.662 -1.113 -3.246 1.00 97.62 86 PHE A C 1
ATOM 631 O O . PHE A 1 86 ? 4.719 -0.731 -3.955 1.00 97.62 86 PHE A O 1
ATOM 638 N N . LYS A 1 87 ? 6.885 -0.592 -3.391 1.00 94.81 87 LYS A N 1
ATOM 639 C CA . LYS A 1 87 ? 7.237 0.216 -4.570 1.00 94.81 87 LYS A CA 1
ATOM 640 C C . LYS A 1 87 ? 7.218 -0.688 -5.803 1.00 94.81 87 LYS A C 1
ATOM 642 O O . LYS A 1 87 ? 7.797 -1.770 -5.790 1.00 94.81 87 LYS A O 1
ATOM 647 N N . LYS A 1 88 ? 6.563 -0.241 -6.873 1.00 93.94 88 LYS A N 1
ATOM 648 C CA . LYS A 1 88 ? 6.523 -0.973 -8.142 1.00 93.94 88 LYS A CA 1
ATOM 649 C C . LYS A 1 88 ? 7.838 -0.824 -8.913 1.00 93.94 88 LYS A C 1
ATOM 651 O O . LYS A 1 88 ? 8.448 0.244 -8.868 1.00 93.94 88 LYS A O 1
ATOM 656 N N . SER A 1 89 ? 8.251 -1.873 -9.616 1.00 95.00 89 SER A N 1
ATOM 657 C CA . SER A 1 89 ? 9.409 -1.859 -10.515 1.00 95.00 89 SER A CA 1
ATOM 658 C C . SER A 1 89 ? 9.195 -0.876 -11.668 1.00 95.00 89 SER A C 1
ATOM 660 O O . SER A 1 89 ? 8.087 -0.765 -12.197 1.00 95.00 89 SER A O 1
ATOM 662 N N . SER A 1 90 ? 10.265 -0.205 -12.101 1.00 93.12 90 SER A N 1
ATOM 663 C CA . SER A 1 90 ? 10.263 0.640 -13.304 1.00 93.12 90 SER A CA 1
ATOM 664 C C . SER A 1 90 ? 10.067 -0.158 -14.597 1.00 93.12 90 SER A C 1
ATOM 666 O O . SER A 1 90 ? 9.771 0.428 -15.632 1.00 93.12 90 SER A O 1
ATOM 668 N N . THR A 1 91 ? 10.203 -1.485 -14.541 1.00 93.38 91 THR A N 1
ATOM 669 C CA . THR A 1 91 ? 9.969 -2.388 -15.676 1.00 93.38 91 THR A CA 1
ATOM 670 C C . THR A 1 91 ? 8.488 -2.679 -15.924 1.00 93.38 91 THR A C 1
ATOM 672 O O . THR A 1 91 ? 8.154 -3.278 -16.943 1.00 93.38 91 THR A O 1
ATOM 675 N N . LEU A 1 92 ? 7.595 -2.304 -15.000 1.00 92.19 92 LEU A N 1
ATOM 676 C CA . LEU A 1 92 ? 6.159 -2.501 -15.179 1.00 92.19 92 LEU A CA 1
ATOM 677 C C . LEU A 1 92 ? 5.555 -1.430 -16.102 1.00 92.19 92 LEU A C 1
ATOM 679 O O . LEU A 1 92 ? 5.964 -0.268 -16.031 1.00 92.19 92 LEU A O 1
ATOM 683 N N . PRO A 1 93 ? 4.531 -1.774 -16.908 1.00 93.81 93 PRO A N 1
ATOM 684 C CA . PRO A 1 93 ? 3.854 -0.810 -17.768 1.00 93.81 93 PRO A CA 1
ATOM 685 C C . PRO A 1 93 ? 3.288 0.399 -17.001 1.00 93.81 93 PRO A C 1
ATOM 687 O O . PRO A 1 93 ? 2.877 0.265 -15.835 1.00 93.81 93 PRO A O 1
ATOM 690 N N . PRO A 1 94 ? 3.178 1.573 -17.649 1.00 89.19 94 PRO A N 1
ATOM 691 C CA . PRO A 1 94 ? 2.403 2.694 -17.125 1.00 89.19 94 PRO A CA 1
ATOM 692 C C . PRO A 1 94 ? 0.985 2.259 -16.728 1.00 89.19 94 PRO A C 1
ATOM 694 O O . PRO A 1 94 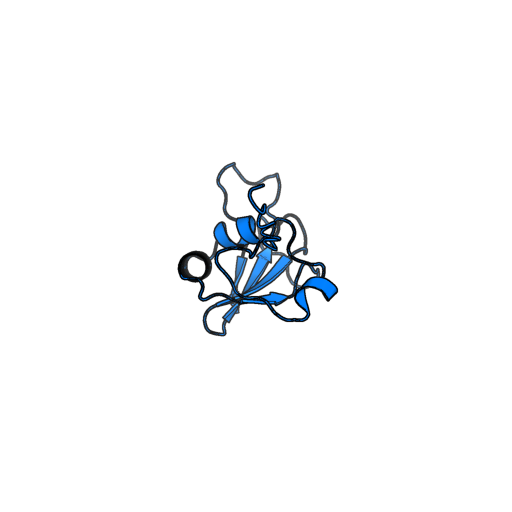? 0.405 1.367 -17.339 1.00 89.19 94 PRO A O 1
ATOM 697 N N . GLY A 1 95 ? 0.436 2.855 -15.668 1.00 89.31 95 GLY A N 1
ATOM 698 C CA . GLY A 1 95 ? -0.876 2.469 -15.130 1.00 89.31 95 GLY A CA 1
ATOM 699 C C . GLY A 1 95 ? -0.887 1.198 -14.270 1.00 89.31 95 GLY A C 1
ATOM 700 O O . GLY A 1 95 ? -1.885 0.937 -13.611 1.00 89.31 95 GLY A O 1
ATOM 701 N N . SER A 1 96 ? 0.218 0.443 -14.189 1.00 95.31 96 SER A N 1
ATOM 702 C CA . SER A 1 96 ? 0.283 -0.722 -13.295 1.00 95.31 96 SER A CA 1
ATOM 703 C C . SER A 1 96 ? 0.098 -0.327 -11.827 1.00 95.31 96 SER A C 1
ATOM 705 O O . SER A 1 96 ? 0.689 0.660 -11.355 1.00 95.31 96 SER A O 1
ATOM 707 N N . TYR A 1 97 ? -0.669 -1.148 -11.110 1.00 97.31 97 TYR A N 1
ATOM 708 C CA . TYR A 1 97 ? -0.848 -1.061 -9.666 1.00 97.31 97 TYR A CA 1
ATOM 709 C C . TYR A 1 97 ? 0.455 -1.314 -8.903 1.00 97.31 97 TYR A C 1
ATOM 711 O O . TYR A 1 97 ? 1.396 -1.940 -9.399 1.00 97.31 97 TYR A O 1
ATOM 719 N N . ASN A 1 98 ? 0.504 -0.832 -7.666 1.00 97.75 98 ASN A N 1
ATOM 720 C CA . ASN A 1 98 ? 1.558 -1.163 -6.725 1.00 97.75 98 ASN A CA 1
ATOM 721 C C . ASN A 1 98 ? 1.387 -2.613 -6.239 1.00 97.75 98 ASN A C 1
ATOM 723 O O . ASN A 1 98 ? 0.296 -2.978 -5.786 1.00 97.75 98 ASN A O 1
ATOM 727 N N . PRO A 1 99 ? 2.435 -3.453 -6.306 1.00 97.88 99 PRO A N 1
ATOM 728 C CA . PRO A 1 99 ? 2.371 -4.815 -5.787 1.00 97.88 99 PRO A CA 1
ATOM 729 C C . PRO A 1 99 ? 1.950 -4.812 -4.321 1.00 97.88 99 PRO A C 1
ATOM 731 O O . PRO A 1 99 ? 2.383 -3.966 -3.533 1.00 97.88 99 PRO A O 1
ATOM 734 N N . THR A 1 100 ? 1.044 -5.713 -3.966 1.00 98.06 100 THR A N 1
ATOM 735 C CA . THR A 1 100 ? 0.477 -5.800 -2.625 1.00 98.06 100 THR A CA 1
ATOM 736 C C . THR A 1 100 ? 0.237 -7.250 -2.259 1.00 98.06 100 THR A C 1
ATOM 738 O O . THR A 1 100 ? -0.297 -8.017 -3.055 1.00 98.06 100 THR A O 1
ATOM 741 N N . THR A 1 101 ? 0.619 -7.617 -1.042 1.00 97.50 101 THR A N 1
ATOM 742 C CA . THR A 1 101 ? 0.362 -8.942 -0.472 1.00 97.50 101 THR A CA 1
ATOM 743 C C . THR A 1 101 ? -0.359 -8.784 0.857 1.00 97.50 101 THR A C 1
ATOM 745 O O . THR A 1 101 ? 0.102 -8.007 1.692 1.00 97.50 101 THR A O 1
ATOM 748 N N . CYS A 1 102 ? -1.460 -9.505 1.060 1.00 96.56 102 CYS A N 1
ATOM 749 C CA . CYS A 1 102 ? -2.288 -9.419 2.264 1.00 96.56 102 CYS A CA 1
ATOM 750 C C . CYS A 1 102 ? -2.414 -10.789 2.941 1.00 96.56 102 CYS A C 1
ATOM 752 O O . CYS A 1 102 ? -2.637 -11.778 2.237 1.00 96.56 102 CYS A O 1
ATOM 754 N N . PHE A 1 103 ? -2.298 -10.828 4.271 1.00 91.31 103 PHE A N 1
ATOM 755 C CA . PHE A 1 103 ? -2.345 -12.046 5.091 1.00 91.31 103 PHE A CA 1
ATOM 756 C C . PHE A 1 103 ? -3.192 -11.840 6.349 1.00 91.31 103 PHE A C 1
ATOM 758 O O . PHE A 1 103 ? -3.191 -10.703 6.886 1.00 91.31 103 PHE A O 1
#

pLDDT: mean 87.39, std 15.51, range [40.28, 98.06]

Foldseek 3Di:
DDDPPPPPPPPPLQQEAEDPCQVVQVHCVVVSVQQCLAPDPLSVVSSVVHQKYFPHHWDADDDDDPQACHRTWTWMDHPNKTKTFGHGHPPDDPPHHTYMDID